Protein AF-A0A5K1G616-F1 (afdb_monomer_lite)

Secondary structure (DSSP, 8-state):
--HHHHHHHHHTT-S--S-HHHHHHHHHH-SS----------SS--TT-

Organism: NCBI:txid210225

Sequence (49 aa):
LTLEEKFALVRSVGEECIQEDELRNLLAKKKNPVCYDGFEPSGRMHIAQ

pLDDT: mean 95.13, std 3.62, range [81.69, 98.38]

Structure (mmCIF, N/CA/C/O backbone):
data_AF-A0A5K1G616-F1
#
_entry.id   AF-A0A5K1G616-F1
#
loop_
_atom_site.group_PDB
_atom_site.id
_atom_site.type_symbol
_atom_site.label_atom_id
_atom_site.label_alt_id
_atom_site.label_comp_id
_atom_site.label_asym_id
_atom_site.label_entity_id
_atom_site.label_seq_id
_atom_site.pdbx_PDB_ins_code
_atom_site.Cartn_x
_atom_site.Cartn_y
_atom_site.Cartn_z
_atom_site.occupancy
_atom_site.B_iso_or_equiv
_atom_site.auth_seq_id
_atom_site.auth_comp_id
_atom_site.auth_asym_id
_atom_site.auth_atom_id
_atom_site.pdbx_PDB_model_num
ATOM 1 N N . LEU A 1 1 ? -7.012 -9.086 12.104 1.00 88.31 1 LEU A N 1
ATOM 2 C CA . LEU A 1 1 ? -6.129 -7.923 12.284 1.00 88.31 1 LEU A CA 1
ATOM 3 C C . LEU A 1 1 ? -6.919 -6.781 12.902 1.00 88.31 1 LEU A C 1
ATOM 5 O O . LEU A 1 1 ? -7.935 -6.379 12.326 1.00 88.31 1 LEU A O 1
ATOM 9 N N . THR A 1 2 ? -6.484 -6.308 14.063 1.00 97.31 2 THR A N 1
ATOM 10 C CA . THR A 1 2 ? -6.902 -5.036 14.664 1.00 97.31 2 THR A CA 1
ATOM 11 C C . THR A 1 2 ? -6.528 -3.866 13.746 1.00 97.31 2 THR A C 1
ATOM 13 O O . THR A 1 2 ? -5.812 -4.047 12.758 1.00 97.31 2 THR A O 1
ATOM 16 N N . LEU A 1 3 ? -7.031 -2.659 14.032 1.00 97.25 3 LEU A N 1
ATOM 17 C CA . LEU A 1 3 ? -6.665 -1.470 13.256 1.00 97.25 3 LEU A CA 1
ATOM 18 C C . LEU A 1 3 ? -5.145 -1.243 13.257 1.00 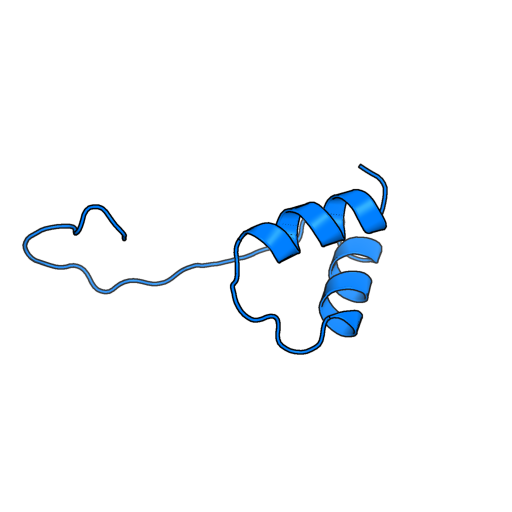97.25 3 LEU A C 1
ATOM 20 O O . LEU A 1 3 ? -4.570 -1.048 12.191 1.00 97.25 3 LEU A O 1
ATOM 24 N N . GLU A 1 4 ? -4.505 -1.363 14.421 1.00 97.88 4 GLU A N 1
ATOM 25 C CA . GLU A 1 4 ? -3.056 -1.186 14.564 1.00 97.88 4 GLU A CA 1
ATOM 26 C C . GLU A 1 4 ? -2.258 -2.278 13.848 1.00 97.88 4 GLU A C 1
ATOM 28 O O . GLU A 1 4 ? -1.272 -1.978 13.185 1.00 97.88 4 GLU A O 1
ATOM 33 N N . GLU A 1 5 ? -2.713 -3.534 13.881 1.00 98.25 5 GLU A N 1
ATOM 34 C CA . GLU A 1 5 ? -2.063 -4.614 13.127 1.00 98.25 5 GLU A CA 1
ATOM 35 C C . GLU A 1 5 ? -2.158 -4.392 11.610 1.00 98.25 5 GLU A C 1
ATOM 37 O O . GLU A 1 5 ? -1.198 -4.644 10.884 1.00 98.25 5 GLU A O 1
ATOM 42 N N . LYS A 1 6 ? -3.302 -3.895 11.113 1.00 97.19 6 LYS A N 1
ATOM 43 C CA . LYS A 1 6 ? -3.449 -3.527 9.694 1.00 97.19 6 LYS A CA 1
ATOM 44 C C . LYS A 1 6 ? -2.553 -2.349 9.333 1.00 97.19 6 LYS A C 1
ATOM 46 O O . LYS A 1 6 ? -1.925 -2.370 8.279 1.00 97.19 6 LYS A O 1
ATOM 51 N N . PHE A 1 7 ? -2.514 -1.332 10.190 1.00 97.69 7 PHE A N 1
ATOM 52 C CA . PHE A 1 7 ? -1.695 -0.147 9.985 1.00 97.69 7 PHE A CA 1
ATOM 53 C C . PHE A 1 7 ? -0.204 -0.507 9.939 1.00 97.69 7 PHE A C 1
ATOM 55 O O . PHE A 1 7 ? 0.469 -0.167 8.968 1.00 97.69 7 PHE A O 1
ATOM 62 N N . A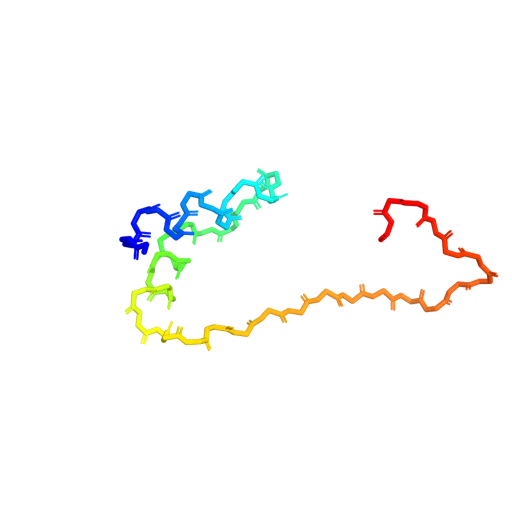LA A 1 8 ? 0.287 -1.267 10.922 1.00 98.00 8 ALA A N 1
ATOM 63 C CA . ALA A 1 8 ? 1.674 -1.722 10.978 1.00 98.00 8 ALA A CA 1
ATOM 64 C C . ALA A 1 8 ? 2.056 -2.563 9.751 1.00 98.00 8 ALA A C 1
ATOM 66 O O . ALA A 1 8 ? 3.132 -2.375 9.185 1.00 98.00 8 ALA A O 1
ATOM 67 N N . LEU A 1 9 ? 1.155 -3.444 9.298 1.00 97.38 9 LEU A N 1
ATOM 68 C CA . LEU A 1 9 ? 1.375 -4.250 8.099 1.00 97.38 9 LEU A CA 1
ATOM 69 C C . LEU A 1 9 ? 1.550 -3.376 6.850 1.00 97.38 9 LEU A C 1
ATOM 71 O O . LEU A 1 9 ? 2.525 -3.547 6.124 1.00 97.38 9 LEU A O 1
ATOM 75 N N . VAL A 1 10 ? 0.649 -2.419 6.607 1.00 96.06 10 VAL A N 1
ATOM 76 C CA . VAL A 1 10 ? 0.743 -1.537 5.429 1.00 96.06 10 VAL A CA 1
ATOM 77 C C . VAL A 1 10 ? 1.977 -0.631 5.513 1.00 96.06 10 VAL A C 1
ATOM 79 O O . VAL A 1 10 ? 2.698 -0.482 4.528 1.00 96.06 10 VAL A O 1
ATOM 82 N N . ARG A 1 11 ? 2.270 -0.074 6.696 1.00 96.88 11 ARG A N 1
ATOM 83 C CA . ARG A 1 11 ? 3.409 0.831 6.917 1.00 96.88 11 ARG A CA 1
ATOM 84 C C . ARG A 1 11 ? 4.770 0.153 6.723 1.00 96.88 11 ARG A C 1
ATOM 86 O O . ARG A 1 11 ? 5.743 0.861 6.483 1.00 96.88 11 ARG A O 1
ATOM 93 N N . SER A 1 12 ? 4.831 -1.179 6.800 1.00 97.38 12 SER A N 1
ATOM 94 C CA . SER A 1 12 ? 6.066 -1.955 6.620 1.00 97.38 12 SER A CA 1
ATOM 95 C C . SER A 1 12 ? 6.582 -2.021 5.177 1.00 97.38 12 SER A C 1
ATOM 97 O O . SER A 1 12 ? 7.743 -2.366 4.977 1.00 97.38 12 SER A O 1
ATOM 99 N N . VAL A 1 13 ? 5.742 -1.704 4.182 1.00 95.50 13 VAL A N 1
ATOM 100 C CA . VAL A 1 13 ? 6.096 -1.808 2.754 1.00 95.50 13 VAL A CA 1
ATOM 101 C C . VAL A 1 13 ? 6.772 -0.535 2.244 1.00 95.50 13 VAL A C 1
ATOM 103 O O . VAL A 1 13 ? 7.765 -0.609 1.528 1.00 95.50 13 VAL A O 1
ATOM 106 N N . GLY A 1 14 ? 6.226 0.631 2.595 1.00 92.31 14 GLY A N 1
ATOM 107 C CA . GLY A 1 14 ? 6.746 1.925 2.156 1.00 92.31 14 GLY A CA 1
ATOM 108 C C . GLY A 1 14 ? 7.807 2.466 3.107 1.00 92.31 14 GLY A C 1
ATOM 109 O O . GLY A 1 14 ? 7.654 2.388 4.323 1.00 92.31 14 GLY A O 1
ATOM 110 N N . GLU A 1 15 ? 8.859 3.076 2.571 1.00 96.00 15 GLU A N 1
ATOM 111 C CA . GLU A 1 15 ? 9.824 3.830 3.381 1.00 96.00 15 GLU A CA 1
ATOM 112 C C . GLU A 1 15 ? 9.145 5.054 4.022 1.00 96.00 15 GLU A C 1
ATOM 114 O O . GLU A 1 15 ? 9.207 5.269 5.239 1.00 96.00 15 GLU A O 1
ATOM 119 N N . GLU A 1 16 ? 8.368 5.779 3.219 1.00 97.12 16 GLU A N 1
ATOM 120 C CA . GLU A 1 16 ? 7.597 6.950 3.617 1.00 97.12 16 GLU A CA 1
ATOM 121 C C . GLU A 1 16 ? 6.088 6.668 3.577 1.00 97.12 16 GLU A C 1
ATOM 123 O O . GLU A 1 16 ? 5.583 5.939 2.723 1.00 97.12 16 GLU A O 1
ATOM 128 N N . CYS A 1 17 ? 5.356 7.278 4.510 1.00 97.00 17 CYS A N 1
ATOM 129 C CA . CYS A 1 17 ? 3.903 7.352 4.475 1.00 97.00 17 CYS A CA 1
ATOM 130 C C . CYS A 1 17 ? 3.493 8.81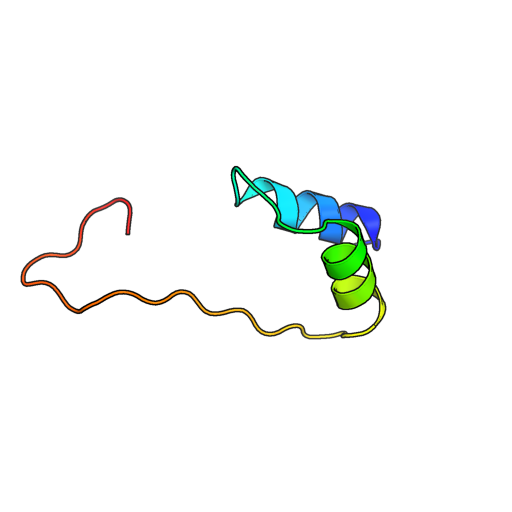2 4.611 1.00 97.00 17 CYS A C 1
ATOM 132 O O . CYS A 1 17 ? 3.699 9.430 5.657 1.00 97.00 17 CYS A O 1
ATOM 134 N N . ILE A 1 18 ? 2.865 9.351 3.572 1.00 96.56 18 ILE A N 1
ATOM 135 C CA . ILE A 1 18 ? 2.267 10.678 3.646 1.00 96.56 18 ILE A CA 1
ATOM 136 C C . ILE A 1 18 ? 1.008 10.568 4.512 1.00 96.56 18 ILE A C 1
ATOM 138 O O . ILE A 1 18 ? 0.109 9.795 4.199 1.00 96.56 18 ILE A O 1
ATOM 142 N N . GLN A 1 19 ? 0.972 11.317 5.618 1.00 97.19 19 GLN A N 1
ATOM 143 C CA . GLN A 1 19 ? -0.184 11.447 6.520 1.00 97.19 19 GLN A CA 1
ATOM 144 C C . GLN A 1 19 ? -0.717 10.117 7.089 1.00 97.19 19 GLN A C 1
ATOM 146 O O . GLN A 1 19 ? -1.774 9.610 6.711 1.00 97.19 19 GLN A O 1
ATOM 151 N N . GLU A 1 20 ? -0.023 9.574 8.090 1.00 97.56 20 GLU A N 1
ATOM 152 C CA . GLU A 1 20 ? -0.410 8.306 8.725 1.00 97.56 20 GLU A CA 1
ATOM 153 C C . GLU A 1 20 ? -1.827 8.304 9.331 1.00 97.56 20 GLU A C 1
ATOM 155 O O . GLU A 1 20 ? -2.486 7.263 9.361 1.00 97.56 20 GLU A O 1
ATOM 160 N N . ASP A 1 21 ? -2.324 9.453 9.791 1.00 98.06 21 ASP A N 1
ATOM 161 C CA . ASP A 1 21 ? -3.678 9.568 10.344 1.00 98.06 21 ASP A CA 1
ATOM 162 C C . ASP A 1 21 ? -4.761 9.359 9.280 1.00 98.06 21 ASP A C 1
ATOM 164 O O . ASP A 1 21 ? -5.806 8.762 9.559 1.00 98.06 21 ASP A O 1
ATOM 168 N N . GLU A 1 22 ? -4.519 9.785 8.038 1.00 98.31 22 GLU A N 1
ATOM 169 C CA . GLU A 1 22 ? -5.428 9.503 6.927 1.00 98.31 22 GLU A CA 1
ATOM 170 C C . GLU A 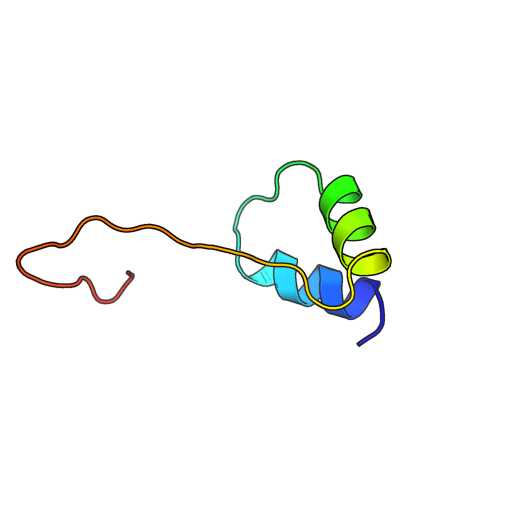1 22 ? -5.427 8.013 6.579 1.00 98.31 22 GLU A C 1
ATOM 172 O O . GLU A 1 22 ? -6.497 7.433 6.370 1.00 98.31 22 GLU A O 1
ATOM 177 N N . LEU A 1 23 ? -4.260 7.359 6.622 1.00 97.88 23 LEU A N 1
ATOM 178 C CA . LEU A 1 23 ? -4.151 5.912 6.440 1.00 97.88 23 LEU A CA 1
ATOM 179 C C . LEU A 1 23 ? -4.9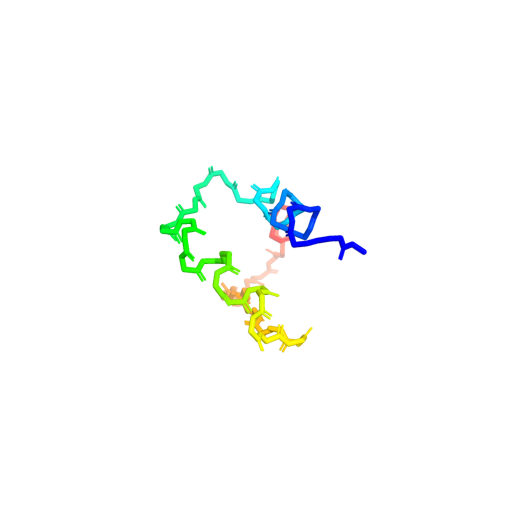04 5.145 7.541 1.00 97.88 23 LEU A C 1
ATOM 181 O O . LEU A 1 23 ? -5.688 4.242 7.233 1.00 97.88 23 LEU A O 1
ATOM 185 N N . ARG A 1 24 ? -4.745 5.525 8.816 1.00 97.94 24 ARG A N 1
ATOM 186 C CA . ARG A 1 24 ? -5.517 4.938 9.931 1.00 97.94 24 ARG A CA 1
ATOM 187 C C . ARG A 1 24 ? -7.021 5.119 9.718 1.00 97.94 24 ARG A C 1
ATOM 189 O O . ARG A 1 24 ? -7.785 4.160 9.843 1.00 97.94 24 ARG A O 1
ATOM 196 N N . ASN A 1 25 ? -7.451 6.317 9.319 1.00 98.38 25 ASN A N 1
ATOM 197 C CA . ASN A 1 25 ? -8.852 6.608 9.014 1.00 98.38 25 ASN A CA 1
ATOM 198 C C . ASN A 1 25 ? -9.392 5.772 7.842 1.00 98.38 25 ASN A C 1
ATOM 200 O O . ASN A 1 25 ? -10.521 5.273 7.910 1.00 98.38 25 ASN A O 1
ATOM 204 N N . LEU A 1 26 ? -8.599 5.591 6.782 1.00 98.12 26 LEU A N 1
ATOM 205 C CA . LEU A 1 26 ? -8.942 4.760 5.631 1.00 98.12 26 LEU A CA 1
ATOM 206 C C . LEU A 1 26 ? -9.155 3.301 6.053 1.00 98.12 26 LEU A C 1
ATOM 208 O O . LEU A 1 26 ? -10.192 2.718 5.725 1.00 98.12 26 LEU A O 1
ATOM 212 N N . LEU A 1 27 ? -8.212 2.738 6.815 1.00 97.75 27 LEU A N 1
ATOM 213 C CA . LEU A 1 27 ? -8.239 1.348 7.282 1.00 97.75 27 LEU A CA 1
ATOM 214 C C . LEU A 1 27 ? -9.365 1.072 8.291 1.00 97.75 27 LEU A C 1
ATOM 216 O O . LEU A 1 27 ? -9.870 -0.054 8.355 1.00 97.75 27 LEU A O 1
ATOM 220 N N . ALA A 1 28 ? -9.777 2.084 9.059 1.00 97.88 28 ALA A N 1
ATOM 221 C CA . ALA A 1 28 ? -10.903 1.990 9.984 1.00 97.88 28 ALA A CA 1
ATOM 222 C C . ALA A 1 28 ? -12.262 2.016 9.262 1.00 97.88 28 ALA A C 1
ATOM 224 O O . ALA A 1 28 ? -13.178 1.284 9.639 1.00 97.88 28 ALA A O 1
ATOM 225 N N . LYS A 1 29 ? -12.405 2.859 8.229 1.00 97.88 29 LYS A N 1
ATOM 226 C CA . LYS A 1 29 ? -13.701 3.134 7.581 1.00 97.88 29 LYS A CA 1
ATOM 227 C C . LYS A 1 29 ? -13.982 2.254 6.366 1.00 97.88 29 LYS A C 1
ATOM 229 O O . LYS A 1 29 ? -15.137 1.912 6.118 1.00 97.88 29 LYS A O 1
ATOM 234 N N . LYS A 1 30 ? -12.960 1.891 5.585 1.00 97.44 30 LYS A N 1
ATOM 235 C CA . LYS A 1 30 ? -13.127 1.073 4.376 1.00 97.44 30 LYS A CA 1
ATOM 236 C C . LYS A 1 30 ? -12.698 -0.362 4.647 1.00 97.44 30 LYS A C 1
ATOM 238 O O . LYS A 1 30 ? -11.520 -0.646 4.823 1.00 97.44 30 LYS A O 1
ATOM 243 N N . LYS A 1 31 ? -13.665 -1.286 4.603 1.00 94.19 31 LYS A N 1
ATOM 244 C CA . LYS A 1 31 ? -13.406 -2.729 4.755 1.00 94.19 31 LYS A CA 1
ATOM 245 C C . LYS A 1 31 ? -12.418 -3.255 3.704 1.00 94.19 31 LYS A C 1
ATOM 247 O O . LYS A 1 31 ? -11.560 -4.057 4.051 1.00 94.19 31 LYS A O 1
ATOM 252 N N . ASN A 1 32 ? -12.547 -2.782 2.460 1.00 95.75 32 ASN A N 1
ATOM 253 C CA . ASN A 1 32 ? -11.724 -3.172 1.314 1.00 95.75 32 ASN A CA 1
ATOM 254 C C . ASN A 1 32 ? -11.155 -1.905 0.639 1.00 95.75 32 ASN A C 1
ATOM 256 O O . ASN A 1 32 ? -11.785 -1.377 -0.282 1.00 95.75 32 ASN A O 1
ATOM 260 N N . PRO A 1 33 ? -10.041 -1.338 1.136 1.00 96.31 33 PRO A N 1
ATOM 261 C CA . PRO A 1 33 ? -9.369 -0.230 0.463 1.00 96.31 33 PRO A CA 1
ATOM 262 C C . PRO A 1 33 ? -8.785 -0.695 -0.878 1.00 96.31 33 PRO A C 1
ATOM 264 O O . PRO A 1 33 ? -8.448 -1.864 -1.044 1.00 96.31 33 PRO A O 1
ATOM 267 N N . VAL A 1 34 ? -8.670 0.228 -1.831 1.00 97.00 34 VAL A N 1
ATOM 268 C CA . VAL A 1 34 ? -8.077 -0.025 -3.151 1.00 97.00 34 VAL A CA 1
ATOM 269 C C . VAL A 1 34 ? -6.733 0.689 -3.204 1.00 97.00 34 VAL A C 1
ATOM 271 O O . VAL A 1 34 ? -6.660 1.869 -2.863 1.00 97.00 34 VAL A O 1
ATOM 274 N N . CYS A 1 35 ? -5.697 -0.024 -3.630 1.00 96.19 35 CYS A N 1
ATOM 275 C CA . CYS A 1 35 ? -4.381 0.515 -3.947 1.00 96.19 35 CYS A CA 1
ATOM 276 C C . CYS A 1 35 ? -4.049 0.209 -5.410 1.00 96.19 35 CYS A C 1
ATOM 278 O O . CYS A 1 35 ? -4.615 -0.711 -6.005 1.00 96.19 35 CYS A O 1
ATOM 280 N N . TYR A 1 36 ? -3.151 0.995 -5.987 1.00 96.88 36 TYR A N 1
ATOM 281 C CA . TYR A 1 36 ? -2.601 0.733 -7.306 1.00 96.88 36 TYR A CA 1
ATOM 282 C C . TYR A 1 36 ? -1.123 1.102 -7.304 1.00 96.88 36 TYR A C 1
ATOM 284 O O . TYR A 1 36 ? -0.717 2.028 -6.602 1.00 96.88 36 TYR A O 1
ATOM 292 N N . ASP A 1 37 ? -0.354 0.365 -8.091 1.00 95.25 37 ASP A N 1
ATOM 293 C CA . ASP A 1 37 ? 1.021 0.684 -8.438 1.00 95.25 37 ASP A CA 1
ATOM 294 C C . ASP A 1 37 ? 1.120 0.707 -9.966 1.00 95.25 37 ASP A C 1
ATOM 296 O O . ASP A 1 37 ? 0.476 -0.096 -10.650 1.00 95.25 37 ASP A O 1
ATOM 300 N N . GLY A 1 38 ? 1.830 1.692 -10.502 1.00 93.88 38 GLY A N 1
ATOM 301 C CA . GLY A 1 38 ? 1.851 1.994 -11.926 1.00 93.88 38 GLY A CA 1
ATOM 302 C C . GLY A 1 38 ? 3.268 1.955 -12.465 1.00 93.88 38 GLY A C 1
ATOM 303 O O . GLY A 1 38 ? 4.128 2.694 -11.997 1.00 93.88 38 GLY A O 1
ATOM 304 N N . PHE A 1 39 ? 3.489 1.155 -13.504 1.00 92.88 39 PHE A N 1
ATOM 305 C CA . PHE A 1 39 ? 4.752 1.110 -14.228 1.00 92.88 39 PHE A CA 1
ATOM 306 C C . PHE A 1 39 ? 4.523 1.263 -15.731 1.00 92.88 39 PHE A C 1
ATOM 308 O O . PHE A 1 39 ? 3.495 0.854 -16.275 1.00 92.88 39 PHE A O 1
ATOM 315 N N . GLU A 1 40 ? 5.504 1.841 -16.414 1.00 93.31 40 GLU A N 1
ATOM 316 C CA . GLU A 1 40 ? 5.526 1.891 -17.871 1.00 93.31 40 GLU A CA 1
ATOM 317 C C . GLU A 1 40 ? 6.105 0.575 -18.425 1.00 93.31 40 GLU A C 1
ATOM 319 O O . GLU A 1 40 ? 7.140 0.113 -17.929 1.00 93.31 40 GLU A O 1
ATOM 324 N N . PRO A 1 41 ? 5.471 -0.061 -19.432 1.00 89.81 41 PRO A N 1
ATOM 325 C CA . PRO A 1 41 ? 6.016 -1.257 -20.059 1.00 89.81 41 PRO A CA 1
ATOM 326 C C . PRO A 1 41 ? 7.421 -1.011 -20.608 1.00 89.81 41 PRO A C 1
ATOM 328 O O . PRO A 1 41 ? 7.642 -0.113 -21.419 1.00 89.81 41 PRO A O 1
ATOM 331 N N . SER A 1 42 ? 8.367 -1.854 -20.208 1.00 88.06 42 SER A N 1
ATOM 332 C CA . SER A 1 42 ? 9.749 -1.797 -20.673 1.00 88.06 42 SER A CA 1
ATOM 333 C C . SER A 1 42 ? 10.104 -3.052 -21.471 1.00 88.06 42 SER A C 1
ATOM 335 O O . SER A 1 42 ? 9.481 -4.107 -21.337 1.00 88.06 42 SER A O 1
ATOM 337 N N . GLY A 1 43 ? 11.141 -2.965 -22.311 1.00 91.12 43 GLY A N 1
ATOM 338 C CA . GLY A 1 43 ? 11.621 -4.122 -23.075 1.00 91.12 43 GLY A CA 1
ATOM 339 C C . GLY A 1 43 ? 12.118 -5.284 -22.198 1.00 91.12 43 GLY A C 1
ATOM 340 O O . GLY A 1 43 ? 12.216 -6.410 -22.686 1.00 91.12 43 GLY A O 1
ATOM 341 N N . ARG A 1 44 ? 12.442 -5.026 -20.919 1.00 92.12 44 ARG A N 1
ATOM 342 C CA . ARG A 1 44 ? 12.827 -6.023 -19.907 1.00 92.12 44 ARG A CA 1
ATOM 343 C C . ARG A 1 44 ? 12.404 -5.561 -18.512 1.00 92.12 44 ARG A C 1
ATOM 345 O O . ARG A 1 44 ? 12.831 -4.499 -18.074 1.00 92.12 44 ARG A O 1
ATOM 352 N N . MET A 1 45 ? 11.654 -6.403 -17.805 1.00 90.06 45 MET A N 1
ATOM 353 C CA . MET A 1 45 ? 11.262 -6.157 -16.415 1.00 90.06 45 MET A CA 1
ATOM 354 C C . MET A 1 45 ? 12.475 -6.229 -15.477 1.00 90.06 45 MET A C 1
ATOM 356 O O . MET A 1 45 ? 13.274 -7.167 -15.568 1.00 90.06 45 MET A O 1
ATOM 360 N N . HIS A 1 46 ? 12.608 -5.260 -14.571 1.00 90.88 46 HIS A N 1
ATOM 361 C CA . HIS A 1 46 ? 13.618 -5.308 -13.513 1.00 90.88 46 HIS A CA 1
ATOM 362 C C . HIS A 1 46 ? 13.166 -6.227 -12.370 1.00 90.88 46 HIS A C 1
ATOM 364 O O . HIS A 1 46 ? 11.987 -6.298 -12.063 1.00 90.88 46 HIS A O 1
ATOM 370 N N . ILE A 1 47 ? 14.106 -6.895 -11.688 1.00 89.06 47 ILE A N 1
ATOM 371 C CA . ILE A 1 47 ? 13.797 -7.780 -10.542 1.00 89.06 47 ILE A CA 1
ATOM 372 C C . ILE A 1 47 ? 13.178 -7.046 -9.338 1.00 89.06 47 ILE A C 1
ATOM 374 O O . ILE A 1 47 ? 12.590 -7.681 -8.473 1.00 89.06 47 ILE A O 1
ATOM 378 N N . ALA A 1 48 ? 13.362 -5.726 -9.265 1.00 88.62 48 ALA A N 1
ATOM 379 C CA . ALA A 1 48 ? 12.874 -4.874 -8.185 1.00 88.62 48 ALA A CA 1
ATOM 380 C C . ALA A 1 48 ? 11.575 -4.122 -8.530 1.00 88.62 48 ALA A C 1
ATOM 382 O O . ALA A 1 48 ? 11.080 -3.396 -7.672 1.00 88.62 48 ALA A O 1
ATOM 383 N N . GLN A 1 49 ? 11.084 -4.245 -9.772 1.00 81.69 49 GLN A N 1
ATOM 384 C CA . GLN A 1 49 ? 9.744 -3.783 -10.152 1.00 81.69 49 GLN A CA 1
ATOM 385 C C . GLN A 1 49 ? 8.680 -4.780 -9.699 1.00 81.69 49 GLN A C 1
ATOM 387 O O . GLN A 1 49 ? 8.998 -5.990 -9.61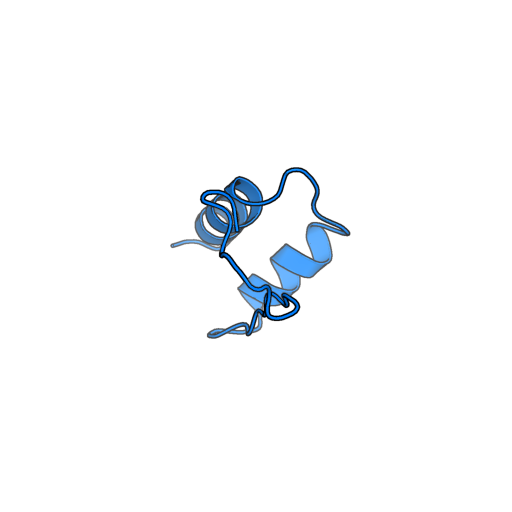9 1.00 81.69 49 GLN A O 1
#

InterPro domains:
  IPR014729 Rossmann-like alpha/beta/alpha sandwich fold [G3DSA:3.40.50.620] (1-49)
  IPR050489 Tyrosine--tRNA ligase [PTHR46264] (2-49)

Foldseek 3Di:
DPLVVVLVVVPVPDPDDDPSVVVSVCSVPDVDDDDDDDDDDDPDDDPVD

Radius of gyration: 14.09 Å; chains: 1; bounding box: 28×19×38 Å